Protein AF-A0A8S0FN08-F1 (afdb_monomer_lite)

Organism: Escherichia coli (NCBI:txid562)

Foldseek 3Di:
DVQCPPDDQNDGLDQPPDAADPDDDPDDDDDDFDWDWDDAQFKIWTFTQQQQRFGQFIAGNVVGDTPFFHDPDLDFALPASSGTDGATTKAKPPQGPPHNCRNGGWDWDWDADPQRKIKIKTWDQDDVQRKTKIKIWIDGRPDPDIDIDIDIDHPDPDDDRGDIDIDGGDD

Structure (mmCIF, N/CA/C/O backbone):
data_AF-A0A8S0FN08-F1
#
_entry.id   AF-A0A8S0FN08-F1
#
loop_
_atom_site.group_PDB
_atom_site.id
_atom_site.type_symbol
_atom_site.label_atom_id
_atom_site.label_alt_id
_atom_site.label_comp_id
_atom_site.label_asym_id
_atom_site.label_entity_id
_atom_site.label_seq_id
_atom_site.pdbx_PDB_ins_code
_atom_site.Cartn_x
_atom_site.Cartn_y
_atom_site.Cartn_z
_atom_site.occupancy
_atom_site.B_iso_or_equiv
_atom_site.auth_seq_id
_atom_site.auth_comp_id
_atom_site.auth_asym_id
_atom_site.auth_atom_id
_atom_site.pdbx_PDB_model_num
ATOM 1 N N . MET A 1 1 ? 26.349 -1.615 -16.241 1.00 44.72 1 MET A N 1
ATOM 2 C CA . MET A 1 1 ? 25.063 -0.871 -16.175 1.00 44.72 1 MET A CA 1
ATOM 3 C C . MET A 1 1 ? 24.688 -0.717 -14.696 1.00 44.72 1 MET A C 1
ATOM 5 O O . MET A 1 1 ? 24.932 -1.653 -13.951 1.00 44.72 1 MET A O 1
ATOM 9 N N . PHE A 1 2 ? 24.147 0.416 -14.216 1.00 49.72 2 PHE A N 1
ATOM 10 C CA . PHE A 1 2 ? 23.871 0.657 -12.770 1.00 49.72 2 PHE A CA 1
ATOM 11 C C . PHE A 1 2 ? 22.893 -0.350 -12.105 1.00 49.72 2 PHE A C 1
ATOM 13 O O . PHE A 1 2 ? 22.713 -0.327 -10.888 1.00 49.72 2 PHE A O 1
ATOM 20 N N . LEU A 1 3 ? 22.267 -1.228 -12.894 1.00 52.16 3 LEU A N 1
ATOM 21 C CA . LEU A 1 3 ? 21.258 -2.203 -12.470 1.00 52.16 3 LEU A CA 1
ATOM 22 C C . LEU A 1 3 ? 21.841 -3.574 -12.082 1.00 52.16 3 LEU A C 1
ATOM 24 O O . LEU A 1 3 ? 21.234 -4.281 -11.284 1.00 52.16 3 LEU A O 1
ATOM 28 N N . GLU A 1 4 ? 23.018 -3.951 -12.592 1.00 47.62 4 GLU A N 1
ATOM 29 C CA . GLU A 1 4 ? 23.551 -5.324 -12.460 1.00 47.62 4 GLU A CA 1
ATOM 30 C C . GLU A 1 4 ? 24.007 -5.670 -11.031 1.00 47.62 4 GLU A C 1
ATOM 32 O O . GLU A 1 4 ? 24.008 -6.837 -10.654 1.00 47.62 4 GLU A O 1
ATOM 37 N N . ASN A 1 5 ? 24.321 -4.663 -10.208 1.00 46.84 5 ASN A N 1
ATOM 38 C CA . ASN A 1 5 ? 24.853 -4.851 -8.852 1.00 46.84 5 ASN A CA 1
ATOM 39 C C . ASN A 1 5 ? 23.835 -4.572 -7.727 1.00 46.84 5 ASN A C 1
ATOM 41 O O . ASN A 1 5 ? 24.221 -4.508 -6.560 1.00 46.84 5 ASN A O 1
ATOM 45 N N . ARG A 1 6 ? 22.535 -4.417 -8.028 1.00 53.38 6 ARG A N 1
ATOM 46 C CA . ARG A 1 6 ? 21.484 -4.284 -6.998 1.00 53.38 6 ARG A CA 1
ATOM 47 C C . ARG A 1 6 ? 21.035 -5.656 -6.488 1.00 53.38 6 ARG A C 1
ATOM 49 O O . ARG A 1 6 ? 19.886 -6.039 -6.662 1.00 53.38 6 ARG A O 1
ATOM 56 N N . VAL A 1 7 ? 21.946 -6.398 -5.859 1.00 51.97 7 VAL A N 1
ATOM 57 C CA . VAL A 1 7 ? 21.608 -7.642 -5.153 1.00 51.97 7 VAL A CA 1
ATOM 58 C C . VAL A 1 7 ? 21.445 -7.315 -3.671 1.00 51.97 7 VAL A C 1
ATOM 60 O O . VAL A 1 7 ? 22.404 -7.330 -2.904 1.00 51.97 7 VAL A O 1
ATOM 63 N N . TYR A 1 8 ? 20.223 -6.980 -3.260 1.00 54.28 8 TYR A N 1
ATOM 64 C CA . TYR A 1 8 ? 19.873 -6.800 -1.848 1.00 54.28 8 TYR A CA 1
ATOM 65 C C . TYR A 1 8 ? 18.588 -7.571 -1.539 1.00 54.28 8 TYR A C 1
ATOM 67 O O . TYR A 1 8 ? 17.602 -7.454 -2.260 1.00 54.28 8 TYR A O 1
ATOM 75 N N . GLN A 1 9 ? 18.601 -8.397 -0.488 1.00 54.62 9 GLN A N 1
ATOM 76 C CA . GLN A 1 9 ? 17.440 -9.195 -0.052 1.00 54.62 9 GLN A CA 1
ATOM 77 C C . GLN A 1 9 ? 16.796 -10.068 -1.155 1.00 54.62 9 GLN A C 1
ATOM 79 O O . GLN A 1 9 ? 15.578 -10.201 -1.230 1.00 54.62 9 GLN A O 1
ATOM 84 N N . GLY A 1 10 ? 17.614 -10.690 -2.013 1.00 56.12 10 GLY A N 1
ATOM 85 C CA . GLY A 1 10 ? 17.133 -11.627 -3.038 1.00 56.12 10 GLY A CA 1
ATOM 86 C C . GLY A 1 10 ? 16.566 -10.978 -4.306 1.00 56.12 10 GLY A C 1
ATOM 87 O O . GLY A 1 10 ? 15.883 -11.659 -5.066 1.00 56.12 10 GLY A O 1
ATOM 88 N N . SER A 1 11 ? 16.845 -9.691 -4.547 1.00 63.38 11 SER A N 1
ATOM 89 C CA . SER A 1 11 ? 16.523 -9.014 -5.810 1.00 63.38 11 SER A CA 1
ATOM 90 C C . SER A 1 11 ? 17.489 -9.347 -6.947 1.00 63.38 11 SER A C 1
ATOM 92 O O . SER A 1 11 ? 18.693 -9.522 -6.756 1.00 63.38 11 SER A O 1
ATOM 94 N N . SER A 1 12 ? 16.924 -9.404 -8.150 1.00 71.44 12 SER A N 1
ATOM 95 C CA . SER A 1 12 ? 17.602 -9.376 -9.440 1.00 71.44 12 SER A CA 1
ATOM 96 C C . SER A 1 12 ? 17.448 -7.992 -10.072 1.00 71.44 12 SER A C 1
ATOM 98 O O . SER A 1 12 ? 16.382 -7.383 -9.979 1.00 71.44 12 SER A O 1
ATOM 100 N N . GLY A 1 13 ? 18.486 -7.524 -10.769 1.00 77.12 13 GLY A N 1
ATOM 101 C CA . GLY A 1 13 ? 18.435 -6.316 -11.601 1.00 77.12 13 GLY A CA 1
ATOM 102 C C . GLY A 1 13 ? 17.723 -6.507 -12.947 1.00 77.12 13 GLY A C 1
ATOM 103 O O . GLY A 1 13 ? 17.674 -5.572 -13.743 1.00 77.12 13 GLY A O 1
ATOM 104 N N . ALA A 1 14 ? 17.205 -7.706 -13.237 1.00 83.75 14 ALA A N 1
ATOM 105 C CA . ALA A 1 14 ? 16.443 -7.970 -14.452 1.00 83.75 14 ALA A CA 1
ATOM 106 C C . ALA A 1 14 ? 15.096 -7.239 -14.415 1.00 83.75 14 ALA A C 1
ATOM 108 O O . ALA A 1 14 ? 14.383 -7.308 -13.420 1.00 83.75 14 ALA A O 1
ATOM 109 N N . VAL A 1 15 ? 14.743 -6.572 -15.514 1.00 85.44 15 VAL A N 1
ATOM 110 C CA . VAL A 1 15 ? 13.530 -5.737 -15.590 1.00 85.44 15 VAL A CA 1
ATOM 111 C C . VAL A 1 15 ? 12.549 -6.171 -16.673 1.00 85.44 15 VAL A C 1
ATOM 113 O O . VAL A 1 15 ? 11.387 -5.792 -16.612 1.00 85.44 15 VAL A O 1
ATOM 116 N N . TYR A 1 16 ? 12.974 -6.992 -17.640 1.00 88.31 16 TYR A N 1
ATOM 117 C CA . TYR A 1 16 ? 12.100 -7.472 -18.713 1.00 88.31 16 TYR A CA 1
ATOM 118 C C . TYR A 1 16 ? 10.882 -8.225 -18.143 1.00 88.31 16 TYR A C 1
ATOM 120 O O . TYR A 1 16 ? 11.087 -9.103 -17.303 1.00 88.31 16 TYR A O 1
ATOM 128 N N . PRO A 1 17 ? 9.646 -7.954 -18.611 1.00 91.88 17 PRO A N 1
ATOM 129 C CA . PRO A 1 17 ? 9.289 -7.160 -19.798 1.00 91.88 17 PRO A CA 1
ATOM 130 C C . PRO A 1 17 ? 9.014 -5.669 -19.537 1.00 91.88 17 PRO A C 1
ATOM 132 O O . PRO A 1 17 ? 8.536 -4.970 -20.428 1.00 91.88 17 PRO A O 1
ATOM 135 N N . TYR A 1 18 ? 9.280 -5.170 -18.334 1.00 90.88 18 TYR A N 1
ATOM 136 C CA . TYR A 1 18 ? 8.969 -3.801 -17.946 1.00 90.88 18 TYR A CA 1
ATOM 137 C C . TYR A 1 18 ? 10.041 -2.792 -18.380 1.00 90.88 18 TYR A C 1
ATOM 139 O O . TYR A 1 18 ? 11.231 -3.099 -18.474 1.00 90.88 18 TYR A O 1
ATOM 147 N N . GLY A 1 19 ? 9.597 -1.553 -18.608 1.00 91.25 19 GLY A N 1
ATOM 148 C CA . GLY A 1 19 ? 10.477 -0.392 -18.730 1.00 91.25 19 GLY A CA 1
ATOM 149 C C . GLY A 1 19 ? 10.911 0.139 -17.362 1.00 91.25 19 GLY A C 1
ATOM 150 O O . GLY A 1 19 ? 10.252 -0.104 -16.351 1.00 91.25 19 GLY A O 1
ATOM 151 N N . VAL A 1 20 ? 12.008 0.897 -17.338 1.00 92.25 20 VAL A N 1
ATOM 152 C CA . VAL A 1 20 ? 12.538 1.539 -16.126 1.00 92.25 20 VAL A CA 1
ATOM 153 C C . VAL A 1 20 ? 12.342 3.044 -16.234 1.00 92.25 20 VAL A C 1
ATOM 155 O O . VAL A 1 20 ? 12.640 3.640 -17.265 1.00 92.25 20 VAL A O 1
ATOM 158 N N . THR A 1 21 ? 11.848 3.662 -15.167 1.00 93.38 21 THR A N 1
ATOM 159 C CA . THR A 1 21 ? 11.851 5.117 -15.000 1.00 93.38 21 THR A CA 1
ATOM 160 C C . THR A 1 21 ? 13.128 5.522 -14.268 1.00 93.38 21 THR A C 1
ATOM 162 O O . THR A 1 21 ? 13.356 5.113 -13.133 1.00 93.38 21 THR A O 1
ATOM 165 N N . ASP A 1 22 ? 13.969 6.323 -14.911 1.00 92.56 22 ASP A N 1
ATOM 166 C CA . ASP A 1 22 ? 15.268 6.767 -14.386 1.00 92.56 22 ASP A CA 1
ATOM 167 C C . ASP A 1 22 ? 15.280 8.236 -13.938 1.00 92.56 22 ASP A C 1
ATOM 169 O O . ASP A 1 22 ? 16.273 8.712 -13.393 1.00 92.56 22 ASP A O 1
ATOM 173 N N . THR A 1 23 ? 14.164 8.942 -14.127 1.00 93.88 23 THR A N 1
ATOM 174 C CA . THR A 1 23 ? 14.018 10.365 -13.824 1.00 93.88 23 THR A CA 1
ATOM 175 C C . THR A 1 23 ? 12.682 10.612 -13.130 1.00 93.88 23 THR A C 1
ATOM 177 O O . THR A 1 23 ? 11.657 10.045 -13.506 1.00 93.88 23 THR A O 1
ATOM 180 N N . LEU A 1 24 ? 12.678 11.475 -12.114 1.00 94.12 24 LEU A N 1
ATOM 181 C CA . LEU A 1 24 ? 11.471 11.921 -11.419 1.00 94.12 24 LEU A CA 1
ATOM 182 C C . LEU A 1 24 ? 11.288 13.423 -11.632 1.00 94.12 24 LEU A C 1
ATOM 184 O O . LEU A 1 24 ? 12.262 14.170 -11.643 1.00 94.12 24 LEU A O 1
ATOM 188 N N . SER A 1 25 ? 10.039 13.866 -11.773 1.00 93.38 25 SER A N 1
ATOM 189 C CA . SER A 1 25 ? 9.732 15.298 -11.802 1.00 93.38 25 SER A CA 1
ATOM 190 C C . SER A 1 25 ? 10.021 15.936 -10.442 1.00 93.38 25 SER A C 1
ATOM 192 O O . SER A 1 25 ? 9.654 15.387 -9.401 1.00 93.38 25 SER A O 1
ATOM 194 N N . GLU A 1 26 ? 10.620 17.125 -10.450 1.00 93.75 26 GLU A N 1
ATOM 195 C CA . GLU A 1 26 ? 10.805 17.947 -9.247 1.00 93.75 26 GLU A CA 1
ATOM 196 C C . GLU A 1 26 ? 9.537 18.732 -8.869 1.00 93.75 26 GLU A C 1
ATOM 198 O O . GLU A 1 26 ? 9.435 19.287 -7.773 1.00 93.75 26 GLU A O 1
ATOM 203 N N . GLN A 1 27 ? 8.542 18.776 -9.759 1.00 96.00 27 GLN A N 1
ATOM 204 C CA . GLN A 1 27 ? 7.303 19.511 -9.538 1.00 96.00 27 GLN A CA 1
ATOM 205 C C . GLN A 1 27 ? 6.276 18.654 -8.795 1.00 96.00 27 GLN A C 1
ATOM 207 O O . GLN A 1 27 ? 5.810 17.627 -9.291 1.00 96.00 27 GLN A O 1
ATOM 212 N N . LYS A 1 28 ? 5.865 19.118 -7.610 1.00 94.38 28 LYS A N 1
ATOM 213 C CA . LYS A 1 28 ? 4.729 18.553 -6.874 1.00 94.38 28 LYS A CA 1
ATOM 214 C C . LYS A 1 28 ? 3.424 18.875 -7.600 1.00 94.38 28 LYS A C 1
ATOM 216 O O . LYS A 1 28 ? 3.158 20.029 -7.923 1.00 94.38 28 LYS A O 1
ATOM 221 N N . THR A 1 29 ? 2.567 17.871 -7.739 1.00 96.00 29 THR A N 1
ATOM 222 C CA . THR A 1 29 ? 1.197 18.027 -8.235 1.00 96.00 29 THR A CA 1
ATOM 223 C C . THR A 1 29 ? 0.199 17.465 -7.230 1.00 96.00 29 THR A C 1
ATOM 225 O O . THR A 1 29 ? 0.513 16.571 -6.441 1.00 96.00 29 THR A O 1
ATOM 228 N N . LEU A 1 30 ? -1.012 18.024 -7.223 1.00 96.69 30 LEU A N 1
ATOM 229 C CA . LEU A 1 30 ? -2.131 17.410 -6.520 1.00 96.69 30 LEU A CA 1
ATOM 230 C C . LEU A 1 30 ? -2.669 16.279 -7.391 1.00 96.69 30 LEU A C 1
ATOM 232 O O . LEU A 1 30 ? -2.997 16.490 -8.557 1.00 96.69 30 LEU A O 1
ATOM 236 N N . LYS A 1 31 ? -2.750 15.084 -6.812 1.00 94.81 31 LYS A N 1
ATOM 237 C CA . LYS A 1 31 ? -3.284 13.898 -7.469 1.00 94.81 31 LYS A CA 1
ATOM 238 C C . LYS A 1 31 ? -4.242 13.188 -6.523 1.00 94.81 31 LYS A C 1
ATOM 240 O O . LYS A 1 31 ? -3.901 12.938 -5.368 1.00 94.81 31 LYS A O 1
ATOM 245 N N . SER A 1 32 ? -5.421 12.858 -7.035 1.00 96.62 32 SER A N 1
ATOM 246 C CA . SER A 1 32 ? -6.359 11.961 -6.368 1.00 96.62 32 SER A CA 1
ATOM 247 C C . SER A 1 32 ? -5.936 10.514 -6.597 1.00 96.62 32 SER A C 1
ATOM 249 O O . SER A 1 32 ? -5.524 10.161 -7.700 1.00 96.62 32 SER A O 1
ATOM 251 N N . TRP A 1 33 ? -6.050 9.697 -5.555 1.00 96.19 33 TRP A N 1
ATOM 252 C CA . TRP A 1 33 ? -5.756 8.268 -5.590 1.00 96.19 33 TRP A CA 1
ATOM 253 C C . TRP A 1 33 ? -6.972 7.498 -5.087 1.00 96.19 33 TRP A C 1
ATOM 255 O O . TRP A 1 33 ? -7.592 7.907 -4.100 1.00 96.19 33 TRP A O 1
ATOM 265 N N . GLN A 1 34 ? -7.298 6.378 -5.725 1.00 97.31 34 GLN A N 1
ATOM 266 C CA . GLN A 1 34 ? -8.300 5.460 -5.207 1.00 97.31 34 GLN A CA 1
ATOM 267 C C . GLN A 1 34 ? -7.808 4.810 -3.909 1.00 97.31 34 GLN A C 1
ATOM 269 O O . GLN A 1 34 ? -6.750 4.181 -3.867 1.00 97.31 34 GLN A O 1
ATOM 274 N N . ALA A 1 35 ? -8.610 4.946 -2.854 1.00 97.06 35 ALA A N 1
ATOM 275 C CA . ALA A 1 35 ? -8.367 4.325 -1.562 1.00 97.06 35 ALA A CA 1
ATOM 276 C C . ALA A 1 35 ? -9.501 3.364 -1.206 1.00 97.06 35 ALA A C 1
ATOM 278 O O . ALA A 1 35 ? -10.679 3.689 -1.363 1.00 97.06 35 ALA A O 1
ATOM 279 N N . VAL A 1 36 ? -9.129 2.203 -0.676 1.00 97.75 36 VAL A N 1
ATOM 280 C CA . VAL A 1 36 ? -10.048 1.222 -0.098 1.00 97.75 36 VAL A CA 1
ATOM 281 C C . VAL A 1 36 ? -9.835 1.218 1.407 1.00 97.75 36 VAL A C 1
ATOM 283 O O . VAL A 1 36 ? -8.707 1.075 1.881 1.00 97.75 36 VAL A O 1
ATOM 286 N N . TRP A 1 37 ? -10.916 1.389 2.162 1.00 96.81 37 TRP A N 1
ATOM 287 C CA . TRP A 1 37 ? -10.870 1.424 3.617 1.00 96.81 37 TRP A CA 1
ATOM 288 C C . TRP A 1 37 ? -11.454 0.148 4.213 1.00 96.81 37 TRP A C 1
ATOM 290 O O . TRP A 1 37 ? -12.595 -0.204 3.929 1.00 96.81 37 TRP A O 1
ATOM 300 N N . LEU A 1 38 ? -10.682 -0.500 5.084 1.00 94.88 38 LEU A N 1
ATOM 301 C CA . LEU A 1 38 ? -11.184 -1.489 6.035 1.00 94.88 38 LEU A CA 1
ATOM 302 C C . LEU A 1 38 ? -11.300 -0.822 7.397 1.00 94.88 38 LEU A C 1
ATOM 304 O O . LEU A 1 38 ? -10.309 -0.319 7.925 1.00 94.88 38 LEU A O 1
ATOM 308 N N . GLU A 1 39 ? -12.498 -0.803 7.965 1.00 95.88 39 GLU A N 1
ATOM 309 C CA . GLU A 1 39 ? -12.760 -0.120 9.227 1.00 95.88 39 GLU A CA 1
ATOM 310 C C . GLU A 1 39 ? -13.684 -0.946 10.124 1.00 95.88 39 GLU A C 1
ATOM 312 O O . GLU A 1 39 ? -14.669 -1.513 9.659 1.00 95.88 39 GLU A O 1
ATOM 317 N N . ASN A 1 40 ? -13.361 -0.988 11.415 1.00 94.19 40 ASN A N 1
ATOM 318 C CA . ASN A 1 40 ? -14.256 -1.420 12.486 1.00 94.19 40 ASN A CA 1
ATOM 319 C C . ASN A 1 40 ? -14.204 -0.393 13.634 1.00 94.19 40 ASN A C 1
ATOM 321 O O . ASN A 1 40 ? -13.695 0.724 13.470 1.00 94.19 40 ASN A O 1
ATOM 325 N N . ASP A 1 41 ? -14.716 -0.741 14.810 1.00 94.44 41 ASP A N 1
ATOM 326 C CA . ASP A 1 41 ? -14.739 0.171 15.960 1.00 94.44 41 ASP A CA 1
ATOM 327 C C . ASP A 1 41 ? -13.340 0.511 16.501 1.00 94.44 41 ASP A C 1
ATOM 329 O O . ASP A 1 41 ? -13.135 1.583 17.071 1.00 94.44 41 ASP A O 1
ATOM 333 N N . TYR A 1 42 ? -12.353 -0.353 16.259 1.00 93.12 42 TYR A N 1
ATOM 334 C CA . TYR A 1 42 ? -11.021 -0.276 16.857 1.00 93.12 42 TYR A CA 1
ATOM 335 C C . TYR A 1 42 ? -9.953 0.243 15.902 1.00 93.12 42 TYR A C 1
ATOM 337 O O . TYR A 1 42 ? -9.061 0.979 16.319 1.00 93.12 42 TYR A O 1
ATOM 345 N N . ILE A 1 43 ? -10.005 -0.160 14.634 1.00 94.69 43 ILE A N 1
ATOM 346 C CA . ILE A 1 43 ? -8.951 0.103 13.661 1.00 94.69 43 ILE A CA 1
ATOM 347 C C . ILE A 1 43 ? -9.514 0.524 12.311 1.00 94.69 43 ILE A C 1
ATOM 349 O O . ILE A 1 43 ? -10.600 0.117 11.899 1.00 94.69 43 ILE A O 1
ATOM 353 N N . LYS A 1 44 ? -8.734 1.349 11.614 1.00 95.62 44 LYS A N 1
ATOM 354 C CA . LYS A 1 44 ? -9.036 1.846 10.276 1.00 95.62 44 LYS A CA 1
ATOM 355 C C . LYS A 1 44 ? -7.794 1.737 9.395 1.00 95.62 44 LYS A C 1
ATOM 357 O O . LYS A 1 44 ? -6.759 2.327 9.697 1.00 95.62 44 LYS A O 1
ATOM 362 N N . VAL A 1 45 ? -7.889 0.979 8.311 1.00 96.19 45 VAL A N 1
ATOM 363 C CA . VAL A 1 45 ? -6.775 0.630 7.423 1.00 96.19 45 VAL A CA 1
ATOM 364 C C . VAL A 1 45 ? -7.052 1.160 6.021 1.00 96.19 45 VAL A C 1
ATOM 366 O O . VAL A 1 45 ? -8.094 0.862 5.444 1.00 96.19 45 VAL A O 1
ATOM 369 N N . MET A 1 46 ? -6.114 1.938 5.482 1.00 97.38 46 MET A N 1
ATOM 370 C CA . MET A 1 46 ? -6.144 2.463 4.118 1.00 97.38 46 MET A CA 1
ATOM 371 C C . MET A 1 46 ? -5.283 1.592 3.211 1.00 97.38 46 MET A C 1
ATOM 373 O O . MET A 1 46 ? -4.078 1.462 3.439 1.00 97.38 46 MET A O 1
ATOM 377 N N . ILE A 1 47 ? -5.880 1.071 2.149 1.00 97.38 47 ILE A N 1
ATOM 378 C CA . ILE A 1 47 ? -5.197 0.349 1.077 1.00 97.38 47 ILE A CA 1
ATOM 379 C C . ILE A 1 47 ? -5.252 1.208 -0.187 1.00 97.38 47 ILE A C 1
ATOM 381 O O . ILE A 1 47 ? -6.296 1.787 -0.488 1.00 97.38 47 ILE A O 1
ATOM 385 N N . LEU A 1 48 ? -4.141 1.300 -0.921 1.00 97.50 48 LEU A N 1
ATOM 386 C CA . LEU A 1 48 ? -4.044 2.059 -2.174 1.00 97.50 48 LEU A CA 1
ATOM 387 C C . LEU A 1 48 ? -3.801 1.110 -3.360 1.00 97.50 48 LEU A C 1
ATOM 389 O O . LEU A 1 48 ? -2.640 0.802 -3.654 1.00 97.50 48 LEU A O 1
ATOM 393 N N . PRO A 1 49 ? -4.860 0.642 -4.055 1.00 96.81 49 PRO A N 1
ATOM 394 C CA . PRO A 1 49 ? -4.728 -0.227 -5.226 1.00 96.81 49 PRO A CA 1
ATOM 395 C C . PRO A 1 49 ? -3.872 0.389 -6.332 1.00 96.81 49 PRO A C 1
ATOM 397 O O . PRO A 1 49 ? -3.029 -0.288 -6.904 1.00 96.81 49 PRO A O 1
ATOM 400 N N . GLU A 1 50 ? -3.984 1.697 -6.564 1.00 97.25 50 GLU A N 1
ATOM 401 C CA . GLU A 1 50 ? -3.175 2.401 -7.569 1.00 97.25 50 GLU A CA 1
ATOM 402 C C . GLU A 1 50 ? -1.666 2.456 -7.250 1.00 97.25 50 GLU A C 1
ATOM 404 O O . GLU A 1 50 ? -0.867 2.825 -8.109 1.00 97.25 50 GLU A O 1
ATOM 409 N N . LEU A 1 51 ? -1.265 2.102 -6.024 1.00 96.25 51 LEU A N 1
ATOM 410 C CA . LEU A 1 51 ? 0.120 2.125 -5.542 1.00 96.25 51 LEU A CA 1
ATOM 411 C C . LEU A 1 51 ? 0.549 0.745 -5.040 1.00 96.25 51 LEU A C 1
ATOM 413 O O . LEU A 1 51 ? 0.999 0.580 -3.899 1.00 96.25 51 LEU A O 1
ATOM 417 N N . GLY A 1 52 ? 0.368 -0.259 -5.894 1.00 93.75 52 GLY A N 1
ATOM 418 C CA . GLY A 1 52 ? 0.773 -1.634 -5.636 1.00 93.75 52 GLY A CA 1
ATOM 419 C C . GLY A 1 52 ? -0.108 -2.373 -4.627 1.00 93.75 52 GLY A C 1
ATOM 420 O O . GLY A 1 52 ? 0.274 -3.458 -4.195 1.00 93.75 52 GLY A O 1
ATOM 421 N N . GLY A 1 53 ? -1.255 -1.815 -4.223 1.00 94.50 53 GLY A N 1
ATOM 422 C CA . GLY A 1 53 ? -2.124 -2.418 -3.205 1.00 94.50 53 GLY A CA 1
ATOM 423 C C . GLY A 1 53 ? -1.552 -2.331 -1.790 1.00 94.50 53 GLY A C 1
ATOM 424 O O . GLY A 1 53 ? -1.939 -3.101 -0.913 1.00 94.50 53 GLY A O 1
ATOM 425 N N . ARG A 1 54 ? -0.608 -1.414 -1.554 1.00 94.06 54 ARG A N 1
ATOM 426 C CA . ARG A 1 54 ? 0.019 -1.233 -0.242 1.00 94.06 54 ARG A CA 1
ATOM 427 C C . ARG A 1 54 ? -0.993 -0.802 0.813 1.00 94.06 54 ARG A C 1
ATOM 429 O O . ARG A 1 54 ? -1.913 -0.032 0.526 1.00 94.06 54 ARG A O 1
ATOM 436 N N . VAL A 1 55 ? -0.743 -1.195 2.059 1.00 95.88 55 VAL A N 1
ATOM 437 C CA . VAL A 1 55 ? -1.399 -0.566 3.211 1.00 95.88 55 VAL A CA 1
ATOM 438 C C . VAL A 1 55 ? -0.686 0.754 3.453 1.00 95.88 55 VAL A C 1
ATOM 440 O O . VAL A 1 55 ? 0.440 0.760 3.939 1.00 95.88 55 VAL A O 1
ATOM 443 N N . HIS A 1 56 ? -1.303 1.871 3.082 1.00 96.38 56 HIS A N 1
ATOM 444 C CA . HIS A 1 56 ? -0.689 3.194 3.202 1.00 96.38 56 HIS A CA 1
ATOM 445 C C . HIS A 1 56 ? -0.799 3.767 4.617 1.00 96.38 56 HIS A C 1
ATOM 447 O O . HIS A 1 56 ? 0.102 4.462 5.082 1.00 96.38 56 HIS A O 1
ATOM 453 N N . ARG A 1 57 ? -1.888 3.439 5.318 1.00 95.88 57 ARG A N 1
ATOM 454 C CA . ARG A 1 57 ? -2.156 3.910 6.676 1.00 95.88 57 ARG A CA 1
ATOM 455 C C . ARG A 1 57 ? -2.850 2.830 7.489 1.00 95.88 57 ARG A C 1
ATOM 457 O O . ARG A 1 57 ? -3.731 2.146 6.974 1.00 95.88 57 ARG A O 1
ATOM 464 N N . ALA A 1 58 ? -2.496 2.715 8.763 1.00 94.81 58 ALA A N 1
ATOM 465 C CA . ALA A 1 58 ? -3.224 1.890 9.714 1.00 94.81 58 ALA A CA 1
ATOM 466 C C . ALA A 1 58 ? -3.355 2.648 11.042 1.00 94.81 58 ALA A C 1
ATOM 468 O O . ALA A 1 58 ? -2.361 2.924 11.720 1.00 94.81 58 ALA A O 1
ATOM 469 N N . TRP A 1 59 ? -4.593 3.011 11.364 1.00 95.38 59 TRP A N 1
ATOM 470 C CA . TRP A 1 59 ? -4.969 3.898 12.456 1.00 95.38 59 TRP A CA 1
ATOM 471 C C . TRP A 1 59 ? -5.649 3.120 13.578 1.00 95.38 59 TRP A C 1
ATOM 473 O O . TRP A 1 59 ? -6.608 2.385 13.339 1.00 95.38 59 TRP A O 1
ATOM 483 N N . ASP A 1 60 ? -5.162 3.304 14.799 1.00 94.44 60 ASP A N 1
ATOM 484 C CA . ASP A 1 60 ? -5.776 2.812 16.029 1.00 94.44 60 ASP A CA 1
ATOM 485 C C . ASP A 1 60 ? -6.760 3.876 16.543 1.00 94.44 60 ASP A C 1
ATOM 487 O O . ASP A 1 60 ? -6.352 4.946 17.004 1.00 94.44 60 ASP A O 1
ATOM 491 N N . LYS A 1 61 ? -8.064 3.587 16.453 1.00 95.62 61 LYS A N 1
ATOM 492 C CA . LYS A 1 61 ? -9.157 4.470 16.894 1.00 95.62 61 LYS A CA 1
ATOM 493 C C . LYS A 1 61 ? -9.261 4.543 18.417 1.00 95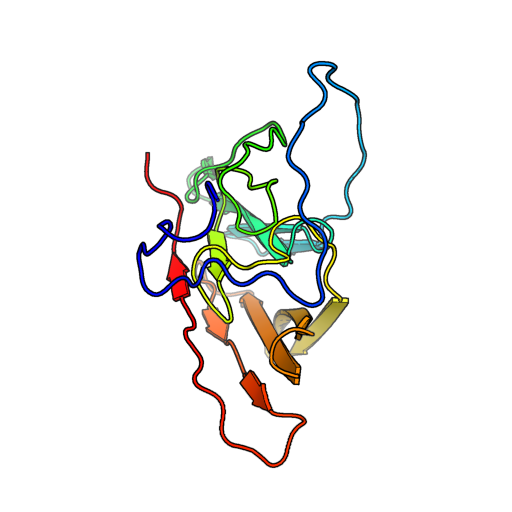.62 61 LYS A C 1
ATOM 495 O O . LYS A 1 61 ? -9.807 5.513 18.931 1.00 95.62 61 LYS A O 1
ATOM 500 N N . VAL A 1 62 ? -8.720 3.574 19.153 1.00 94.44 62 VAL A N 1
ATOM 501 C CA . VAL A 1 62 ? -8.731 3.591 20.622 1.00 94.44 62 VAL A CA 1
ATOM 502 C C . VAL A 1 62 ? -7.610 4.484 21.143 1.00 94.44 62 VAL A C 1
ATOM 504 O O . VAL A 1 62 ? -7.837 5.337 21.996 1.00 94.44 62 VAL A O 1
ATOM 507 N N . LYS A 1 63 ? -6.396 4.321 20.607 1.00 94.94 63 LYS A N 1
ATOM 508 C CA . LYS A 1 63 ? -5.208 5.085 21.025 1.00 94.94 63 LYS A CA 1
ATOM 509 C C . LYS A 1 63 ? -5.000 6.385 20.254 1.00 94.94 63 LYS A C 1
ATOM 511 O O . LYS A 1 63 ? -4.068 7.112 20.580 1.00 94.94 63 LYS A O 1
ATOM 516 N N . GLN A 1 64 ? -5.832 6.656 19.249 1.00 96.56 64 GLN A N 1
ATOM 517 C CA . GLN A 1 64 ? -5.775 7.857 18.412 1.00 96.56 64 GLN A CA 1
ATOM 518 C C . GLN A 1 64 ? -4.376 8.079 17.814 1.00 96.56 64 GLN A C 1
ATOM 520 O O . GLN A 1 64 ? -3.797 9.161 17.918 1.00 96.56 64 GLN A O 1
ATOM 525 N N . ARG A 1 65 ? -3.804 7.026 17.217 1.00 94.44 65 ARG A N 1
ATOM 526 C CA . ARG A 1 65 ? -2.478 7.089 16.589 1.00 94.44 65 ARG A CA 1
ATOM 527 C C . ARG A 1 65 ? -2.346 6.143 15.404 1.00 94.44 65 ARG A C 1
ATOM 529 O O . ARG A 1 65 ? -2.967 5.081 15.362 1.00 94.44 65 ARG A O 1
ATOM 536 N N . ASP A 1 66 ? -1.440 6.483 14.498 1.00 94.12 66 ASP A N 1
ATOM 537 C CA . ASP A 1 66 ? -0.966 5.556 13.480 1.00 94.12 66 ASP A CA 1
ATOM 538 C C . ASP A 1 66 ? -0.040 4.506 14.117 1.00 94.12 66 ASP A C 1
ATOM 540 O O . ASP A 1 66 ? 0.855 4.825 14.908 1.00 94.12 66 ASP A O 1
ATOM 544 N N . PHE A 1 67 ? -0.272 3.232 13.801 1.00 91.50 67 PHE A N 1
ATOM 545 C CA . PHE A 1 67 ? 0.601 2.124 14.218 1.00 91.50 67 PHE A CA 1
ATOM 546 C C . PHE A 1 67 ? 1.436 1.557 13.064 1.00 91.50 67 PHE A C 1
ATOM 548 O O . PHE A 1 67 ? 2.296 0.706 13.282 1.00 91.50 67 PHE A O 1
ATOM 555 N N . VAL A 1 68 ? 1.218 2.072 11.854 1.00 91.69 68 VAL A N 1
ATOM 556 C CA . VAL A 1 68 ? 2.073 1.911 10.675 1.00 91.69 68 VAL A CA 1
ATOM 557 C C . VAL A 1 68 ? 2.565 3.298 10.273 1.00 91.69 68 VAL A C 1
ATOM 559 O O . VAL A 1 68 ? 1.791 4.250 10.318 1.00 91.69 68 VAL A O 1
ATOM 562 N N . TYR A 1 69 ? 3.838 3.426 9.884 1.00 93.00 69 TYR A N 1
ATOM 563 C CA . TYR A 1 69 ? 4.399 4.711 9.460 1.00 93.00 69 TYR A CA 1
ATOM 564 C C . TYR A 1 69 ? 3.622 5.272 8.262 1.00 93.00 69 TYR A C 1
ATOM 566 O O . TYR A 1 69 ? 3.662 4.702 7.176 1.00 93.00 69 TYR A O 1
ATOM 574 N N . HIS A 1 70 ? 2.909 6.376 8.465 1.00 94.25 70 HIS A N 1
ATOM 575 C CA . HIS A 1 70 ? 2.097 7.035 7.449 1.00 94.25 70 HIS A CA 1
ATOM 576 C C . HIS A 1 70 ? 2.835 8.275 6.946 1.00 94.25 70 HIS A C 1
ATOM 578 O O . HIS A 1 70 ? 3.084 9.211 7.704 1.00 94.25 70 HIS A O 1
ATOM 584 N N . ASN A 1 71 ? 3.200 8.261 5.666 1.00 93.69 71 ASN A N 1
ATOM 585 C CA . ASN A 1 71 ? 3.747 9.427 4.989 1.00 93.69 71 ASN A CA 1
ATOM 586 C C . ASN A 1 71 ? 2.598 10.187 4.320 1.00 93.69 71 ASN A C 1
ATOM 588 O O . ASN A 1 71 ? 1.937 9.640 3.445 1.00 93.69 71 ASN A O 1
ATOM 592 N N . GLU A 1 72 ? 2.381 11.440 4.713 1.00 92.06 72 GLU A N 1
ATOM 593 C CA . GLU A 1 72 ? 1.271 12.268 4.219 1.00 92.06 72 GLU A CA 1
ATOM 594 C C . GLU A 1 72 ? 1.427 12.681 2.746 1.00 92.06 72 GLU A C 1
ATOM 596 O O . GLU A 1 72 ? 0.508 13.243 2.146 1.00 92.06 72 GLU A O 1
ATOM 601 N N . VAL A 1 73 ? 2.595 12.421 2.148 1.00 94.19 73 VAL A N 1
ATOM 602 C CA . VAL A 1 73 ? 2.873 12.700 0.741 1.00 94.19 73 VAL A CA 1
ATOM 603 C C . VAL A 1 73 ? 3.327 11.451 -0.005 1.00 94.19 73 VAL A C 1
ATOM 605 O O . VAL A 1 73 ? 4.124 10.648 0.478 1.00 94.19 73 VAL A O 1
ATOM 608 N N . ILE A 1 74 ? 2.888 11.336 -1.257 1.00 95.94 74 ILE A N 1
ATOM 609 C CA . ILE A 1 74 ? 3.404 10.344 -2.201 1.00 95.94 74 ILE A CA 1
ATOM 610 C C . ILE A 1 74 ? 4.621 10.955 -2.902 1.00 95.94 74 ILE A C 1
ATOM 612 O O . ILE A 1 74 ? 4.487 11.646 -3.912 1.00 95.94 74 ILE A O 1
ATOM 616 N N . LYS A 1 75 ? 5.814 10.738 -2.336 1.00 95.12 75 LYS A N 1
ATOM 617 C CA . LYS A 1 75 ? 7.092 11.196 -2.902 1.00 95.12 75 LYS A CA 1
ATOM 618 C C . LYS A 1 75 ? 7.947 9.990 -3.312 1.00 95.12 75 LYS A C 1
ATOM 620 O O . LYS A 1 75 ? 8.592 9.403 -2.442 1.00 95.12 75 LYS A O 1
ATOM 625 N N . PRO A 1 76 ? 7.945 9.591 -4.596 1.00 95.25 76 PRO A N 1
ATOM 626 C CA . PRO A 1 76 ? 8.781 8.490 -5.050 1.00 95.25 76 PRO A CA 1
ATOM 627 C C . PRO A 1 76 ? 10.266 8.852 -5.000 1.00 95.25 76 PRO A C 1
ATOM 629 O O . PRO A 1 76 ? 10.652 10.010 -5.147 1.00 95.25 76 PRO A O 1
ATOM 632 N N . ALA A 1 77 ? 11.091 7.832 -4.808 1.00 93.81 77 ALA A N 1
ATOM 633 C CA . ALA A 1 77 ? 12.533 7.848 -4.992 1.00 93.81 77 ALA A CA 1
ATOM 634 C C . ALA A 1 77 ? 12.924 6.721 -5.960 1.00 93.81 77 ALA A C 1
ATOM 636 O O . ALA A 1 77 ? 12.195 5.735 -6.081 1.00 93.81 77 ALA A O 1
ATOM 637 N N . LEU A 1 78 ? 14.079 6.847 -6.623 1.00 92.56 78 LEU A N 1
ATOM 638 C CA . LEU A 1 78 ? 14.617 5.862 -7.579 1.00 92.56 78 LEU A CA 1
ATOM 639 C C . LEU A 1 78 ? 15.244 4.635 -6.875 1.00 92.56 78 LEU A C 1
ATOM 641 O O . LEU A 1 78 ? 16.411 4.269 -7.072 1.00 92.56 78 LEU A O 1
ATOM 645 N N . VAL A 1 79 ? 14.460 4.030 -5.984 1.00 90.00 79 VAL A N 1
ATOM 646 C CA . VAL A 1 79 ? 14.836 2.897 -5.126 1.00 90.00 79 VAL A CA 1
ATOM 647 C C . VAL A 1 79 ? 14.242 1.586 -5.645 1.00 90.00 79 VAL A C 1
ATOM 649 O O . VAL A 1 79 ? 14.908 0.554 -5.565 1.00 90.00 79 VAL A O 1
ATOM 652 N N . GLY A 1 80 ? 13.035 1.627 -6.213 1.00 88.75 80 GLY A N 1
ATOM 653 C CA . GLY A 1 80 ? 12.357 0.458 -6.766 1.00 88.75 80 GLY A CA 1
ATOM 654 C C . GLY A 1 80 ? 13.084 -0.107 -7.983 1.00 88.75 80 GLY A C 1
ATOM 655 O O . GLY A 1 80 ? 13.876 0.582 -8.627 1.00 88.75 80 GLY A O 1
ATOM 656 N N . LEU A 1 81 ? 12.793 -1.363 -8.325 1.00 89.88 81 LEU A N 1
ATOM 657 C CA . LEU A 1 81 ? 13.418 -2.019 -9.478 1.00 89.88 81 LEU A CA 1
ATOM 658 C C . LEU A 1 81 ? 13.126 -1.278 -10.791 1.00 89.88 81 LEU A C 1
ATOM 660 O O . LEU A 1 81 ? 14.024 -1.091 -11.605 1.00 89.88 81 LEU A O 1
ATOM 664 N N . LEU A 1 82 ? 11.882 -0.822 -10.970 1.00 92.44 82 LEU A N 1
ATOM 665 C CA . LEU A 1 82 ? 11.464 -0.034 -12.134 1.00 92.44 82 LEU A CA 1
ATOM 666 C C . LEU A 1 82 ? 11.667 1.479 -11.933 1.00 92.44 82 LEU A C 1
ATOM 668 O O . LEU A 1 82 ? 11.191 2.275 -12.739 1.00 92.44 82 LEU A O 1
ATOM 672 N N . GLY A 1 83 ? 12.372 1.877 -10.868 1.00 93.25 83 GLY A N 1
ATOM 673 C CA . GLY A 1 83 ? 12.630 3.262 -10.486 1.00 93.25 83 GLY A CA 1
ATOM 674 C C . GLY A 1 83 ? 11.774 3.711 -9.297 1.00 93.25 83 GLY A C 1
ATOM 675 O O . GLY A 1 83 ? 12.255 3.632 -8.166 1.00 93.25 83 GLY A O 1
ATOM 676 N N . PRO A 1 84 ? 10.531 4.189 -9.502 1.00 95.31 84 PRO A N 1
ATOM 677 C CA . PRO A 1 84 ? 9.694 4.737 -8.444 1.00 95.31 84 PRO A CA 1
ATOM 678 C C . PRO A 1 84 ? 9.398 3.740 -7.320 1.00 95.31 84 PRO A C 1
ATOM 680 O O . PRO A 1 84 ? 8.818 2.677 -7.531 1.00 95.31 84 PRO A O 1
ATOM 683 N N . TRP A 1 85 ? 9.736 4.133 -6.098 1.00 95.06 85 TRP A N 1
ATOM 684 C CA . TRP A 1 85 ? 9.303 3.496 -4.858 1.00 95.06 85 TRP A CA 1
ATOM 685 C C . TRP A 1 85 ? 9.006 4.576 -3.820 1.00 95.06 85 TRP A C 1
ATOM 687 O O . TRP A 1 85 ? 9.689 5.599 -3.789 1.00 95.06 85 TRP A O 1
ATOM 697 N N . ILE A 1 86 ? 7.995 4.366 -2.978 1.00 95.06 86 ILE A N 1
ATOM 698 C CA . ILE A 1 86 ? 7.600 5.320 -1.931 1.00 95.06 86 ILE A CA 1
ATOM 699 C C . ILE A 1 86 ? 7.760 4.702 -0.546 1.00 95.06 86 ILE A C 1
ATOM 701 O O . ILE A 1 86 ? 7.457 3.522 -0.350 1.00 95.06 86 ILE A O 1
ATOM 705 N N . SER A 1 87 ? 8.180 5.536 0.405 1.00 93.31 87 SER A N 1
ATOM 706 C CA . SER A 1 87 ? 8.296 5.176 1.815 1.00 93.31 87 SER A CA 1
ATOM 707 C C . SER A 1 87 ? 6.945 5.164 2.527 1.00 93.31 87 SER A C 1
ATOM 709 O O . SER A 1 87 ? 5.977 5.795 2.094 1.00 93.31 87 SER A O 1
ATOM 711 N N . GLY A 1 88 ? 6.914 4.486 3.673 1.00 92.88 88 GLY A N 1
ATOM 712 C CA . GLY A 1 88 ? 5.728 4.406 4.512 1.00 92.88 88 GLY A CA 1
ATOM 713 C C . GLY A 1 88 ? 4.792 3.276 4.117 1.00 92.88 88 GLY A C 1
ATOM 714 O O . GLY A 1 88 ? 4.888 2.667 3.050 1.00 92.88 88 GLY A O 1
ATOM 715 N N . GLY A 1 89 ? 3.882 2.984 5.032 1.00 93.94 89 GLY A N 1
ATOM 716 C CA . GLY A 1 89 ? 2.962 1.879 4.910 1.00 93.94 89 GLY A CA 1
ATOM 717 C C . GLY A 1 89 ? 3.622 0.513 5.092 1.00 93.94 89 GLY A C 1
ATOM 718 O O . GLY A 1 89 ? 4.725 0.365 5.639 1.00 93.94 89 GLY A O 1
ATOM 719 N N . ILE A 1 90 ? 2.901 -0.488 4.601 1.00 93.12 90 ILE A N 1
ATOM 720 C CA . ILE A 1 90 ? 3.356 -1.863 4.425 1.00 93.12 90 ILE A CA 1
ATOM 721 C C . ILE A 1 90 ? 3.332 -2.147 2.926 1.00 93.12 90 ILE A C 1
ATOM 723 O O . ILE A 1 90 ? 2.272 -2.119 2.293 1.00 93.12 90 ILE A O 1
ATOM 727 N N . GLU A 1 91 ? 4.511 -2.406 2.373 1.00 92.00 91 GLU A N 1
ATOM 728 C CA . GLU A 1 91 ? 4.680 -2.897 1.012 1.00 92.00 91 GLU A CA 1
ATOM 729 C C . GLU A 1 91 ? 4.663 -4.424 1.014 1.00 92.00 91 GLU A C 1
ATOM 731 O O . GLU A 1 91 ? 5.257 -5.073 1.883 1.00 92.00 91 GLU A O 1
ATOM 736 N N . PHE A 1 92 ? 4.010 -4.989 0.006 1.00 86.81 92 PHE A N 1
ATOM 737 C CA . PHE A 1 92 ? 3.997 -6.422 -0.219 1.00 86.81 92 PHE A CA 1
ATOM 738 C C . PHE A 1 92 ? 4.849 -6.739 -1.437 1.00 86.81 92 PHE A C 1
ATOM 740 O O . PHE A 1 92 ? 4.613 -6.239 -2.539 1.00 86.81 92 PHE A O 1
ATOM 747 N N . ASN A 1 93 ? 5.880 -7.537 -1.199 1.00 85.56 93 ASN A N 1
ATOM 748 C CA . ASN A 1 93 ? 6.946 -7.766 -2.150 1.00 85.56 93 ASN A CA 1
ATOM 749 C C . ASN A 1 93 ? 6.833 -9.168 -2.735 1.00 85.56 93 ASN A C 1
ATOM 751 O O . ASN A 1 93 ? 6.945 -10.167 -2.023 1.00 85.56 93 ASN A O 1
ATOM 755 N N . TRP A 1 94 ? 6.619 -9.210 -4.043 1.00 79.25 94 TRP A N 1
ATOM 756 C CA . TRP A 1 94 ? 6.696 -10.379 -4.907 1.00 79.25 94 TRP A CA 1
ATOM 757 C C . TRP A 1 94 ? 7.110 -9.903 -6.309 1.00 79.25 94 TRP A C 1
ATOM 759 O O . TRP A 1 94 ? 6.862 -8.750 -6.661 1.00 79.25 94 TRP A O 1
ATOM 769 N N . PRO A 1 95 ? 7.771 -10.738 -7.122 1.00 76.06 95 PRO A N 1
ATOM 770 C CA . PRO A 1 95 ? 8.434 -11.980 -6.734 1.00 76.06 95 PRO A CA 1
ATOM 771 C C . PRO A 1 95 ? 9.765 -11.719 -6.003 1.00 76.06 95 PRO A C 1
ATOM 773 O O . PRO A 1 95 ? 10.472 -12.669 -5.684 1.00 76.06 95 PRO A O 1
ATOM 776 N N . GLN A 1 96 ? 10.124 -10.450 -5.770 1.00 79.00 96 GLN A N 1
ATOM 777 C CA . GLN A 1 96 ? 11.353 -10.022 -5.107 1.00 79.00 96 GLN A CA 1
ATOM 778 C C . GLN A 1 96 ? 11.161 -8.694 -4.361 1.00 79.00 96 GLN A C 1
ATOM 780 O O . GLN A 1 96 ? 10.147 -8.020 -4.537 1.00 79.00 96 GLN A O 1
ATOM 785 N N . HIS A 1 97 ? 12.150 -8.322 -3.546 1.00 82.06 97 HIS A N 1
ATOM 786 C CA . HIS A 1 97 ? 12.166 -7.091 -2.756 1.00 82.06 97 HIS A CA 1
ATOM 787 C C . HIS A 1 97 ? 13.112 -6.032 -3.361 1.00 82.06 97 HIS A C 1
ATOM 789 O O . HIS A 1 97 ? 14.308 -6.284 -3.469 1.00 82.06 97 HIS A O 1
ATOM 795 N N . HIS A 1 98 ? 12.683 -4.813 -3.696 1.00 85.69 98 HIS A N 1
ATOM 796 C CA . HIS A 1 98 ? 11.300 -4.324 -3.759 1.00 85.69 98 HIS A CA 1
ATOM 797 C C . HIS A 1 98 ? 10.551 -4.898 -4.973 1.00 85.69 98 HIS A C 1
ATOM 799 O O . HIS A 1 98 ? 11.175 -5.185 -6.003 1.00 85.69 98 HIS A O 1
ATOM 805 N N . ARG A 1 99 ? 9.222 -5.034 -4.877 1.00 88.12 99 ARG A N 1
ATOM 806 C CA . ARG A 1 99 ? 8.383 -5.520 -5.985 1.00 88.12 99 ARG A CA 1
ATOM 807 C C . ARG A 1 99 ? 8.568 -4.628 -7.222 1.00 88.12 99 ARG A C 1
ATOM 809 O O . ARG A 1 99 ? 8.492 -3.406 -7.084 1.00 88.12 99 ARG A O 1
ATOM 816 N N . PRO A 1 100 ? 8.742 -5.200 -8.432 1.00 89.88 100 PRO A N 1
ATOM 817 C CA . PRO A 1 100 ? 8.893 -4.419 -9.661 1.00 89.88 100 PRO A CA 1
ATOM 818 C C . PRO A 1 100 ? 7.786 -3.375 -9.849 1.00 89.88 100 PRO A C 1
ATOM 820 O O . PRO A 1 100 ? 8.052 -2.187 -10.008 1.00 89.88 100 PRO A O 1
ATOM 823 N N . THR A 1 101 ? 6.537 -3.812 -9.733 1.00 92.81 101 THR A N 1
ATOM 824 C CA . THR A 1 101 ? 5.323 -3.031 -9.986 1.00 92.81 101 THR A CA 1
ATOM 825 C C . THR A 1 101 ? 4.786 -2.325 -8.724 1.00 92.81 101 THR A C 1
ATOM 827 O O . THR A 1 101 ? 3.609 -1.994 -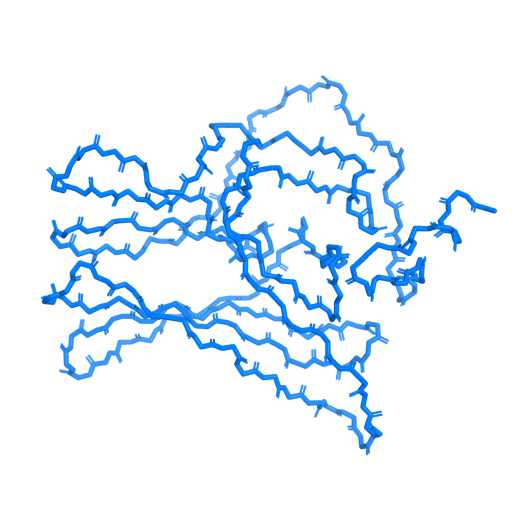8.636 1.00 92.81 101 THR A O 1
ATOM 830 N N . THR A 1 102 ? 5.645 -2.035 -7.734 1.00 93.38 102 THR A N 1
ATOM 831 C CA . THR A 1 102 ? 5.282 -1.403 -6.438 1.00 93.38 102 THR A CA 1
ATOM 832 C C . THR A 1 102 ? 4.595 -0.031 -6.551 1.00 93.38 102 THR A C 1
ATOM 834 O O . THR A 1 102 ? 3.856 0.386 -5.652 1.00 93.38 102 THR A O 1
ATOM 837 N N . PHE A 1 103 ? 4.831 0.682 -7.655 1.00 95.12 103 PHE A N 1
ATOM 838 C CA . PHE A 1 103 ? 4.239 1.989 -7.966 1.00 95.12 103 PHE A CA 1
ATOM 839 C C . PHE A 1 103 ? 3.221 1.918 -9.121 1.00 95.12 103 PHE A C 1
ATOM 841 O O . PHE A 1 103 ? 2.870 2.936 -9.711 1.00 95.12 103 PHE A O 1
ATOM 848 N N . MET A 1 104 ? 2.769 0.713 -9.473 1.00 95.00 104 MET A N 1
ATOM 849 C CA . MET A 1 104 ? 1.764 0.472 -10.508 1.00 95.00 104 MET A CA 1
ATOM 850 C C . MET A 1 104 ? 0.433 0.048 -9.874 1.00 95.00 104 MET A C 1
ATOM 852 O O . MET A 1 104 ? 0.429 -0.487 -8.758 1.00 95.00 104 MET A O 1
ATOM 856 N N . PRO A 1 105 ? -0.698 0.275 -10.562 1.00 96.00 105 PRO A N 1
ATOM 857 C CA . PRO A 1 105 ? -1.991 -0.176 -10.077 1.00 96.00 105 PRO A CA 1
ATOM 858 C C . PRO A 1 105 ? -2.074 -1.703 -10.015 1.00 96.00 105 PRO A C 1
ATOM 860 O O . PRO A 1 105 ? -1.465 -2.407 -10.820 1.00 96.00 105 PRO A O 1
ATOM 863 N N . VAL A 1 106 ? -2.861 -2.195 -9.065 1.00 94.88 106 VAL A N 1
ATOM 864 C CA . VAL A 1 106 ? -3.290 -3.594 -8.959 1.00 94.88 106 VAL A CA 1
ATOM 865 C C . VAL A 1 106 ? -4.806 -3.679 -8.960 1.00 94.88 106 VAL A C 1
ATOM 867 O O . VAL A 1 106 ? -5.488 -2.728 -8.564 1.00 94.88 106 VAL A O 1
ATOM 870 N N . ASP A 1 107 ? -5.323 -4.839 -9.349 1.00 95.62 107 ASP A N 1
ATOM 871 C CA . ASP A 1 107 ? -6.738 -5.144 -9.199 1.00 95.62 107 ASP A CA 1
ATOM 872 C C . ASP A 1 107 ? -7.073 -5.335 -7.720 1.00 95.62 107 ASP A C 1
ATOM 874 O O . ASP A 1 107 ? -6.231 -5.757 -6.917 1.00 95.62 107 ASP A O 1
ATOM 878 N N . PHE A 1 108 ? -8.321 -5.049 -7.352 1.00 95.69 108 PHE A N 1
ATOM 879 C CA . PHE A 1 108 ? -8.821 -5.344 -6.019 1.00 95.69 108 PHE A CA 1
ATOM 880 C C . PHE A 1 108 ? -10.274 -5.814 -6.038 1.00 95.69 108 PHE A C 1
ATOM 882 O O . PHE A 1 108 ? -11.054 -5.451 -6.916 1.00 95.69 108 PHE A O 1
ATOM 889 N N . THR A 1 109 ? -10.645 -6.613 -5.041 1.00 95.94 109 THR A N 1
ATOM 890 C CA . THR A 1 109 ? -12.027 -7.053 -4.811 1.00 95.94 109 THR A CA 1
ATOM 891 C C . THR A 1 109 ? -12.353 -7.040 -3.322 1.00 95.94 109 THR A C 1
ATOM 893 O O . THR A 1 109 ? -11.461 -7.091 -2.472 1.00 95.94 109 THR A O 1
ATOM 896 N N . LEU A 1 110 ? -13.643 -6.929 -3.010 1.00 94.50 110 LEU A N 1
ATOM 897 C CA . LEU A 1 110 ? -14.166 -6.943 -1.648 1.00 94.50 110 LEU A CA 1
ATOM 898 C C . LEU A 1 110 ? -14.938 -8.240 -1.427 1.00 94.50 110 LEU A C 1
ATOM 900 O O . LEU A 1 110 ? -15.742 -8.633 -2.271 1.00 94.50 110 LEU A O 1
ATOM 904 N N . GLU A 1 111 ? -14.714 -8.877 -0.287 1.00 95.44 111 GLU A N 1
ATOM 905 C CA . GLU A 1 111 ? -15.384 -10.110 0.111 1.00 95.44 111 GLU A CA 1
ATOM 906 C C . GLU A 1 111 ? -15.959 -9.944 1.520 1.00 95.44 111 GLU A C 1
ATOM 908 O O . GLU A 1 111 ? -15.219 -9.714 2.482 1.00 95.44 111 GLU A O 1
ATOM 913 N N . ALA A 1 112 ? -17.279 -10.077 1.632 1.00 94.81 112 ALA A N 1
ATOM 914 C CA . ALA A 1 112 ? -17.978 -10.133 2.908 1.00 94.81 112 ALA A CA 1
ATOM 915 C C . ALA A 1 112 ? -18.047 -11.580 3.410 1.00 94.81 112 ALA A C 1
ATOM 917 O O . ALA A 1 112 ? -18.251 -12.503 2.624 1.00 94.81 112 ALA A O 1
ATOM 918 N N . HIS A 1 113 ? -17.898 -11.759 4.720 1.00 93.25 113 HIS A N 1
ATOM 919 C CA . HIS A 1 113 ? -17.947 -13.056 5.395 1.00 93.25 113 HIS A CA 1
ATOM 920 C C . HIS A 1 113 ? -19.193 -13.139 6.284 1.00 93.25 113 HIS A C 1
ATOM 922 O O . HIS A 1 113 ? -19.648 -12.124 6.814 1.00 93.25 113 HIS A O 1
ATOM 928 N N . ASP A 1 114 ? -19.718 -14.350 6.490 1.00 95.44 114 ASP A N 1
ATOM 929 C CA . ASP A 1 114 ? -20.929 -14.588 7.297 1.00 95.44 114 ASP A CA 1
ATOM 930 C C . ASP A 1 114 ? -20.763 -14.180 8.774 1.00 95.44 114 ASP A C 1
ATOM 932 O O . ASP A 1 114 ? -21.736 -13.838 9.443 1.00 95.44 114 ASP A O 1
ATOM 936 N N . ASP A 1 115 ? -19.525 -14.172 9.286 1.00 91.50 115 ASP A N 1
ATOM 937 C CA . ASP A 1 115 ? -19.176 -13.703 10.637 1.00 91.50 115 ASP A CA 1
ATOM 938 C C . ASP A 1 115 ? -19.080 -12.166 10.742 1.00 91.50 115 ASP A C 1
ATOM 940 O O . ASP A 1 115 ? -18.679 -11.626 11.776 1.00 91.50 115 ASP A O 1
ATOM 944 N N . GLY A 1 116 ? -19.430 -11.448 9.671 1.00 92.19 116 GLY A N 1
ATOM 945 C CA . GLY A 1 116 ? -19.334 -9.995 9.567 1.00 92.19 116 GLY A CA 1
ATOM 946 C C . GLY A 1 116 ? -17.930 -9.486 9.240 1.00 92.19 116 GLY A C 1
ATOM 947 O O . GLY A 1 116 ? -17.748 -8.272 9.111 1.00 92.19 116 GLY A O 1
ATOM 948 N N . ALA A 1 117 ? -16.930 -10.361 9.087 1.00 92.31 117 ALA A N 1
ATOM 949 C CA . ALA A 1 117 ? -15.611 -9.944 8.634 1.00 92.31 117 ALA A CA 1
ATOM 950 C C . ALA A 1 117 ? -15.657 -9.418 7.193 1.00 92.31 117 ALA A C 1
ATOM 952 O O . ALA A 1 117 ? -16.482 -9.820 6.373 1.00 92.31 117 ALA A O 1
ATOM 953 N N . GLN A 1 118 ? -14.732 -8.519 6.874 1.00 93.88 118 GLN A N 1
ATOM 954 C CA . GLN A 1 118 ? -14.547 -7.985 5.528 1.00 93.88 118 GLN A CA 1
ATOM 955 C C . GLN A 1 118 ? -13.121 -8.264 5.080 1.00 93.88 118 GLN A C 1
ATOM 957 O O . GLN A 1 118 ? -12.178 -8.041 5.845 1.00 93.88 118 GLN A O 1
ATOM 962 N N . THR A 1 119 ? -12.961 -8.740 3.848 1.00 94.69 119 THR A N 1
ATOM 963 C CA . THR A 1 119 ? -11.654 -8.940 3.225 1.00 94.69 119 THR A CA 1
ATOM 964 C C . THR A 1 119 ? -11.497 -8.053 1.998 1.00 94.69 119 THR A C 1
ATOM 966 O O . THR A 1 119 ? -12.347 -8.055 1.114 1.00 94.69 119 THR A O 1
ATOM 969 N N . VAL A 1 120 ? -10.390 -7.310 1.932 1.00 95.31 120 VAL A N 1
ATOM 970 C CA . VAL A 1 120 ? -9.938 -6.645 0.701 1.00 95.31 120 VAL A CA 1
ATOM 971 C C . VAL A 1 120 ? -8.851 -7.499 0.084 1.00 95.31 120 VAL A C 1
ATOM 973 O O . VAL A 1 120 ? -7.786 -7.662 0.677 1.00 95.31 120 VAL A O 1
ATOM 976 N N . TRP A 1 121 ? -9.102 -8.012 -1.110 1.00 95.38 121 TRP A N 1
ATOM 977 C CA . TRP A 1 121 ? -8.091 -8.662 -1.927 1.00 95.38 121 TRP A CA 1
ATOM 978 C C . TRP A 1 121 ? -7.457 -7.640 -2.852 1.00 95.38 121 TRP A C 1
ATOM 980 O O . TRP A 1 121 ? -8.177 -6.903 -3.512 1.00 95.38 121 TRP A O 1
ATOM 990 N N . VAL A 1 122 ? -6.131 -7.623 -2.931 1.00 93.94 122 VAL A N 1
ATOM 991 C CA . VAL A 1 122 ? -5.365 -6.904 -3.955 1.00 93.94 122 VAL A CA 1
ATOM 992 C C . VAL A 1 122 ? -4.487 -7.891 -4.706 1.00 93.94 122 VAL A C 1
ATOM 994 O O . VAL A 1 122 ? -3.965 -8.823 -4.093 1.00 93.94 122 VAL A O 1
ATOM 997 N N . GLY A 1 123 ? -4.295 -7.723 -6.008 1.00 91.69 123 GLY A N 1
ATOM 998 C CA . GLY A 1 123 ? -3.468 -8.657 -6.765 1.00 91.69 123 GLY A CA 1
ATOM 999 C C . GLY A 1 123 ? -3.228 -8.276 -8.214 1.00 91.69 123 GLY A C 1
ATOM 1000 O O . GLY A 1 123 ? -3.827 -7.350 -8.750 1.00 91.69 123 GLY A O 1
ATOM 1001 N N . GLU A 1 124 ? -2.321 -9.009 -8.844 1.00 91.25 124 GLU A N 1
ATOM 1002 C CA . GLU A 1 124 ? -1.981 -8.842 -10.254 1.00 91.25 124 GLU A CA 1
ATOM 1003 C C . GLU A 1 124 ? -1.574 -10.181 -10.881 1.00 91.25 124 GLU A C 1
ATOM 1005 O O . GLU A 1 124 ? -1.253 -11.152 -10.185 1.00 91.25 124 GLU A O 1
ATOM 1010 N N . THR A 1 125 ? -1.518 -10.196 -12.212 1.00 89.94 125 THR A N 1
ATOM 1011 C CA . THR A 1 125 ? -0.720 -11.177 -12.953 1.00 89.94 125 THR A CA 1
ATOM 1012 C C . THR A 1 125 ? 0.624 -10.548 -13.305 1.00 89.94 125 THR A C 1
ATOM 1014 O O . THR A 1 125 ? 0.722 -9.674 -14.165 1.00 89.94 125 THR A O 1
ATOM 1017 N N . GLU A 1 126 ? 1.667 -10.987 -12.616 1.00 86.81 126 GLU A N 1
ATOM 1018 C CA . GLU A 1 126 ? 3.033 -10.503 -12.750 1.00 86.81 126 GLU A CA 1
ATOM 1019 C C . GLU A 1 126 ? 3.660 -11.034 -14.051 1.00 86.81 126 GLU A C 1
ATOM 1021 O O . GLU A 1 126 ? 3.608 -12.233 -14.345 1.00 86.81 126 GLU A O 1
ATOM 1026 N N . SER A 1 127 ? 4.234 -10.135 -14.856 1.00 87.62 127 SER A N 1
ATOM 1027 C CA . SER A 1 127 ? 4.631 -10.436 -16.236 1.00 87.62 127 SER A CA 1
ATOM 1028 C C . SER A 1 127 ? 6.047 -11.001 -16.393 1.00 87.62 127 SER A C 1
ATOM 1030 O O . SER A 1 127 ? 6.310 -11.655 -17.399 1.00 87.62 127 SER A O 1
ATOM 1032 N N . MET A 1 128 ? 6.969 -10.786 -15.449 1.00 86.44 128 MET A N 1
ATOM 1033 C CA . MET A 1 128 ? 8.338 -11.321 -15.535 1.00 86.44 128 MET A CA 1
ATOM 1034 C C . MET A 1 128 ? 8.364 -12.848 -15.398 1.00 86.44 128 MET A C 1
ATOM 1036 O O . MET A 1 128 ? 9.187 -13.515 -16.026 1.00 86.44 128 MET A O 1
ATOM 1040 N N . HIS A 1 129 ? 7.470 -13.420 -14.592 1.00 83.56 129 HIS A N 1
ATOM 1041 C CA . HIS A 1 129 ? 7.440 -14.846 -14.268 1.00 83.56 129 HIS A CA 1
ATOM 1042 C C . HIS A 1 129 ? 6.122 -15.529 -14.635 1.00 83.56 129 HIS A C 1
ATOM 1044 O O . HIS A 1 129 ? 6.087 -16.764 -14.635 1.00 83.56 129 HIS A O 1
ATOM 1050 N N . GLY A 1 130 ? 5.072 -14.770 -14.970 1.00 84.88 130 GLY A N 1
ATOM 1051 C CA . GLY A 1 130 ? 3.741 -15.319 -15.223 1.00 84.88 130 GLY A CA 1
ATOM 1052 C C . GLY A 1 130 ? 3.146 -15.897 -13.942 1.00 84.88 130 GLY A C 1
ATOM 1053 O O . GLY A 1 130 ? 2.749 -17.063 -13.905 1.00 84.88 130 GLY A O 1
ATOM 1054 N N . LEU A 1 131 ? 3.166 -15.114 -12.863 1.00 84.38 131 LEU A N 1
ATOM 1055 C CA . LEU A 1 131 ? 2.612 -15.501 -11.565 1.00 84.38 131 LEU A CA 1
ATOM 1056 C C . LEU A 1 131 ? 1.358 -14.684 -11.284 1.00 84.38 131 LEU A C 1
ATOM 1058 O O . LEU A 1 131 ? 1.385 -13.461 -11.380 1.00 84.38 131 LEU A O 1
ATOM 1062 N N . GLN A 1 132 ? 0.281 -15.348 -10.882 1.00 86.25 132 GLN A N 1
ATOM 1063 C CA . GLN A 1 132 ? -0.861 -14.669 -10.293 1.00 86.25 132 GLN A CA 1
ATOM 1064 C C . GLN A 1 132 ? -0.635 -14.582 -8.786 1.00 86.25 132 GLN A C 1
ATOM 1066 O O . GLN A 1 132 ? -0.476 -15.600 -8.104 1.00 86.25 132 GLN A O 1
ATOM 1071 N N . VAL A 1 133 ? -0.593 -13.360 -8.266 1.00 86.25 133 VAL A N 1
ATOM 1072 C CA . VAL A 1 133 ? -0.354 -13.107 -6.844 1.00 86.25 133 VAL A CA 1
ATOM 1073 C C . VAL A 1 133 ? -1.483 -12.261 -6.301 1.00 86.25 133 VAL A C 1
ATOM 1075 O O . VAL A 1 133 ? -1.837 -11.237 -6.882 1.00 86.25 133 VAL A O 1
ATOM 1078 N N . MET A 1 134 ? -2.031 -12.682 -5.165 1.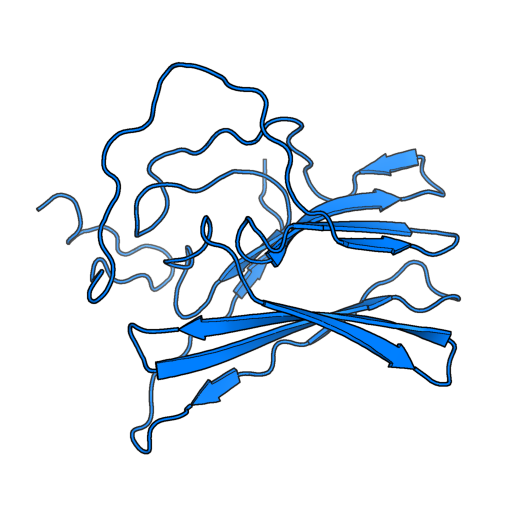00 90.38 134 MET A N 1
ATOM 1079 C CA . MET A 1 134 ? -3.023 -11.909 -4.434 1.00 90.38 134 MET A CA 1
ATOM 1080 C C . MET A 1 134 ? -2.624 -11.803 -2.967 1.00 90.38 134 MET A C 1
ATOM 1082 O O . MET A 1 134 ? -1.970 -12.683 -2.416 1.00 90.38 134 MET A O 1
ATOM 1086 N N . THR A 1 135 ? -3.031 -10.720 -2.317 1.00 90.44 135 THR A N 1
ATOM 1087 C CA . THR A 1 135 ? -2.959 -10.534 -0.870 1.00 90.44 135 THR A CA 1
ATOM 1088 C C . THR A 1 135 ? -4.317 -10.065 -0.366 1.00 90.44 135 THR A C 1
ATOM 1090 O O . THR A 1 135 ? -4.842 -9.058 -0.827 1.00 90.44 135 THR A O 1
ATOM 1093 N N . GLY A 1 136 ? -4.897 -10.821 0.558 1.00 92.94 136 GLY A N 1
ATOM 1094 C CA . GLY A 1 136 ? -6.154 -10.520 1.229 1.00 92.94 136 GLY A CA 1
ATOM 1095 C C . GLY A 1 136 ? -5.902 -9.942 2.614 1.00 92.94 136 GLY A C 1
ATOM 1096 O O . GLY A 1 136 ? -5.161 -10.538 3.398 1.00 92.94 136 GLY A O 1
ATOM 1097 N N . PHE A 1 137 ? -6.537 -8.815 2.924 1.00 92.25 137 PHE A N 1
ATOM 1098 C CA . PHE A 1 137 ? -6.562 -8.189 4.246 1.00 92.25 137 PHE A CA 1
ATOM 1099 C C . PHE A 1 137 ? -7.927 -8.391 4.866 1.00 92.25 137 PHE A C 1
ATOM 1101 O O . PHE A 1 137 ? -8.894 -7.812 4.385 1.00 92.25 137 PHE A O 1
ATOM 1108 N N . THR A 1 138 ? -8.005 -9.176 5.933 1.00 93.38 138 THR A N 1
ATOM 1109 C CA . THR A 1 138 ? -9.262 -9.438 6.633 1.00 93.38 138 THR A CA 1
ATOM 1110 C C . THR A 1 138 ? -9.321 -8.641 7.926 1.00 93.38 138 THR A C 1
ATOM 1112 O O . THR A 1 138 ? -8.421 -8.745 8.770 1.00 93.38 138 THR A O 1
ATOM 1115 N N . LEU A 1 139 ? -10.415 -7.905 8.110 1.00 92.75 139 LEU A N 1
ATOM 1116 C CA . LEU A 1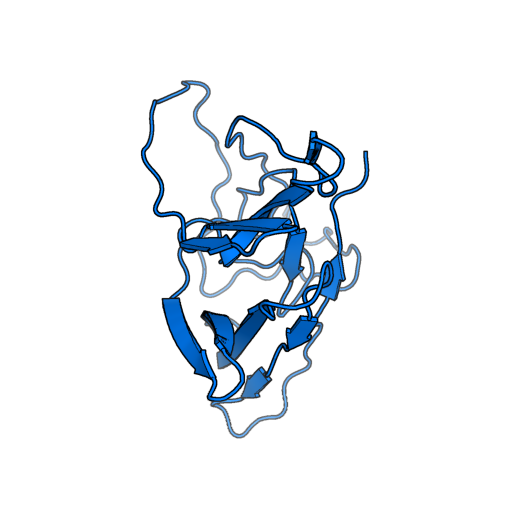 139 ? -10.768 -7.244 9.358 1.00 92.75 139 LEU A CA 1
ATOM 1117 C C . LEU A 1 139 ? -12.055 -7.848 9.924 1.00 92.75 139 LEU A C 1
ATOM 1119 O O . LEU A 1 139 ? -13.065 -7.920 9.230 1.00 92.75 139 LEU A O 1
ATOM 1123 N N . ARG A 1 140 ? -12.008 -8.277 11.188 1.00 91.12 140 ARG A N 1
ATOM 1124 C CA . ARG A 1 140 ? -13.178 -8.780 11.923 1.00 91.12 140 ARG A CA 1
ATOM 1125 C C . ARG A 1 140 ? -13.837 -7.666 12.733 1.00 91.12 140 ARG A C 1
ATOM 1127 O O . ARG A 1 140 ? -13.110 -6.809 13.235 1.00 91.12 140 ARG A O 1
ATOM 1134 N N . PRO A 1 141 ? -15.166 -7.675 12.912 1.00 91.00 141 PRO A N 1
ATOM 1135 C CA . PRO A 1 141 ? -15.865 -6.624 13.652 1.00 91.00 141 PRO A CA 1
ATOM 1136 C C . PRO A 1 141 ? -15.465 -6.571 15.136 1.00 91.00 141 PRO A C 1
ATOM 1138 O O . PRO A 1 141 ? -15.308 -5.490 15.691 1.00 91.00 141 PRO A O 1
ATOM 1141 N N . ASP A 1 142 ? -15.215 -7.723 15.759 1.00 89.81 142 ASP A N 1
ATOM 1142 C CA . ASP A 1 142 ? -15.009 -7.899 17.204 1.00 89.81 142 ASP A CA 1
ATOM 1143 C C . ASP A 1 142 ? -13.537 -7.830 17.655 1.00 89.81 142 ASP A C 1
ATOM 1145 O O . ASP A 1 142 ? -13.228 -8.092 18.819 1.00 89.81 142 ASP A O 1
ATOM 1149 N N . ARG A 1 143 ? -12.595 -7.520 16.750 1.00 84.25 143 ARG A N 1
ATOM 1150 C CA . ARG A 1 143 ? -11.152 -7.600 17.042 1.00 84.25 143 ARG A CA 1
ATOM 1151 C C . ARG A 1 143 ? -10.388 -6.348 16.643 1.00 84.25 143 ARG A C 1
ATOM 1153 O O . ARG A 1 143 ? -10.475 -5.866 15.518 1.00 84.25 143 ARG A O 1
ATOM 1160 N N . ALA A 1 144 ? -9.486 -5.928 17.525 1.00 74.50 144 ALA A N 1
ATOM 1161 C CA . ALA A 1 144 ? -8.444 -4.941 17.238 1.00 74.50 144 ALA A CA 1
ATOM 1162 C C . ALA A 1 144 ? -7.207 -5.574 16.557 1.00 74.50 144 ALA A C 1
ATOM 1164 O O . ALA A 1 144 ? -6.069 -5.194 16.829 1.00 74.50 144 ALA A O 1
ATOM 1165 N N . ALA A 1 145 ? -7.416 -6.586 15.712 1.00 70.62 145 ALA A N 1
ATOM 1166 C CA . ALA A 1 145 ? -6.358 -7.287 14.996 1.00 70.62 145 ALA A CA 1
ATOM 1167 C C . ALA A 1 145 ? -6.837 -7.663 13.590 1.00 70.62 145 ALA A C 1
ATOM 1169 O O . ALA A 1 145 ? -7.880 -8.300 13.431 1.00 70.62 145 ALA A O 1
ATOM 1170 N N . GLY A 1 146 ? -6.055 -7.282 12.579 1.00 62.38 146 GLY A N 1
ATOM 1171 C CA . GLY A 1 146 ? -6.223 -7.752 11.206 1.00 62.38 146 GLY A CA 1
ATOM 1172 C C . GLY A 1 146 ? -5.388 -9.006 10.947 1.00 62.38 146 GLY A C 1
ATOM 1173 O O . GLY A 1 146 ? -4.369 -9.231 11.599 1.00 62.38 146 GLY A O 1
ATOM 1174 N N . SER A 1 147 ? -5.802 -9.813 9.976 1.00 70.12 147 SER A N 1
ATOM 1175 C CA . SER A 1 147 ? -4.997 -10.920 9.444 1.00 70.12 147 SER A CA 1
ATOM 1176 C C . SER A 1 147 ? -4.795 -10.738 7.947 1.00 70.12 147 SER A C 1
ATOM 1178 O O . SER A 1 147 ? -5.715 -10.277 7.273 1.00 70.12 147 SER A O 1
ATOM 1180 N N . TRP A 1 148 ? -3.641 -11.141 7.417 1.00 66.31 148 TRP A N 1
ATOM 1181 C CA . TRP A 1 148 ? -3.402 -11.172 5.974 1.00 66.31 148 TRP A CA 1
ATOM 1182 C C . TRP A 1 148 ? -3.131 -12.592 5.473 1.00 66.31 148 TRP A C 1
ATOM 1184 O O . TRP A 1 148 ? -2.571 -13.425 6.189 1.00 66.31 148 TRP A O 1
ATOM 1194 N N . LYS A 1 149 ? -3.532 -12.865 4.231 1.00 68.25 149 LYS A N 1
ATOM 1195 C CA . LYS A 1 149 ? -3.236 -14.103 3.496 1.00 68.25 149 LYS A CA 1
ATOM 1196 C C . LYS A 1 149 ? -2.716 -13.739 2.111 1.00 68.25 149 LYS A C 1
ATOM 1198 O O . LYS A 1 149 ? -3.333 -12.915 1.452 1.00 68.25 149 LYS A O 1
ATOM 1203 N N . SER A 1 150 ? -1.646 -14.377 1.645 1.00 61.22 150 SER A N 1
ATOM 1204 C CA . SER A 1 150 ? -1.073 -14.104 0.319 1.00 61.22 150 SER A CA 1
ATOM 1205 C C . SER A 1 150 ? -0.995 -15.379 -0.527 1.00 61.22 150 SER A C 1
ATOM 1207 O O . SER A 1 150 ? 0.054 -16.024 -0.550 1.00 61.22 150 SER A O 1
ATOM 1209 N N . PRO A 1 151 ? -2.098 -15.816 -1.165 1.00 63.94 151 PRO A N 1
ATOM 1210 C CA . PRO A 1 151 ? -2.049 -16.926 -2.105 1.00 63.94 151 PRO A CA 1
ATOM 1211 C C . PRO A 1 151 ? -1.236 -16.547 -3.352 1.00 63.94 151 PRO A C 1
ATOM 1213 O O . PRO A 1 151 ? -1.358 -15.450 -3.900 1.00 63.94 151 PRO A O 1
ATOM 1216 N N . VAL A 1 152 ? -0.410 -17.487 -3.807 1.00 60.66 152 VAL A N 1
ATOM 1217 C CA . VAL A 1 152 ? 0.403 -17.374 -5.023 1.00 60.66 152 VAL A CA 1
ATOM 1218 C C . VAL A 1 152 ? 0.111 -18.583 -5.901 1.00 60.66 152 VAL A C 1
ATOM 1220 O O . VAL A 1 152 ? 0.183 -19.717 -5.426 1.00 60.66 152 VAL A O 1
ATOM 1223 N N . ALA A 1 153 ? -0.181 -18.349 -7.178 1.00 61.81 153 ALA A N 1
ATOM 1224 C CA . ALA A 1 153 ? -0.373 -19.391 -8.178 1.00 61.81 153 ALA A CA 1
ATOM 1225 C C . ALA A 1 153 ? 0.502 -19.125 -9.413 1.00 61.81 153 ALA A C 1
ATOM 1227 O O . ALA A 1 153 ? 0.654 -17.988 -9.856 1.00 61.81 153 ALA A O 1
ATOM 1228 N N . SER A 1 154 ? 1.084 -20.183 -9.986 1.00 45.09 154 SER A N 1
ATOM 1229 C CA . SER A 1 154 ? 1.734 -20.107 -11.300 1.00 45.09 154 SER A CA 1
ATOM 1230 C C . SER A 1 154 ? 0.700 -20.366 -12.385 1.00 45.09 154 SER A C 1
ATOM 1232 O O . SER A 1 154 ? -0.011 -21.366 -12.316 1.00 45.09 154 SER A O 1
ATOM 1234 N N . ILE A 1 155 ? 0.659 -19.513 -13.411 1.00 55.56 155 ILE A N 1
ATOM 1235 C CA . ILE A 1 155 ? -0.141 -19.769 -14.621 1.00 55.56 155 ILE A CA 1
ATOM 1236 C C . ILE A 1 155 ? 0.663 -20.516 -15.699 1.00 55.56 155 ILE A C 1
ATOM 1238 O O . ILE A 1 155 ? 0.160 -20.778 -16.787 1.00 55.56 155 ILE A O 1
ATOM 1242 N N . THR A 1 156 ? 1.918 -20.875 -15.405 1.00 46.12 156 THR A N 1
ATOM 1243 C CA . THR A 1 156 ? 2.799 -21.630 -16.307 1.00 46.12 156 THR A CA 1
ATOM 1244 C C . THR A 1 156 ? 3.126 -23.012 -15.738 1.00 46.12 156 THR A C 1
ATOM 1246 O O . THR A 1 156 ? 3.249 -23.178 -14.523 1.00 46.12 156 THR A O 1
ATOM 1249 N N . ALA A 1 157 ? 3.300 -24.004 -16.619 1.00 44.88 157 ALA A N 1
ATOM 1250 C CA . ALA A 1 157 ? 3.624 -25.386 -16.243 1.00 44.88 157 ALA A CA 1
ATOM 1251 C C . ALA A 1 157 ? 5.047 -25.558 -15.667 1.00 44.88 157 ALA A C 1
ATOM 1253 O O . ALA A 1 157 ? 5.370 -26.605 -15.109 1.00 44.88 157 ALA A O 1
ATOM 1254 N N . THR A 1 158 ? 5.903 -24.542 -15.800 1.00 46.75 158 THR A N 1
ATOM 1255 C CA . THR A 1 158 ? 7.296 -24.582 -15.348 1.00 46.75 158 THR A CA 1
ATOM 1256 C C . THR A 1 158 ? 7.408 -24.057 -13.912 1.00 46.75 158 THR A C 1
ATOM 1258 O O . THR A 1 158 ? 6.990 -22.927 -13.655 1.00 46.75 158 THR A O 1
ATOM 1261 N N . PRO A 1 159 ? 8.021 -24.802 -12.973 1.00 52.94 159 PRO A N 1
ATOM 1262 C CA . PRO A 1 159 ? 8.259 -24.316 -11.616 1.00 52.94 159 PRO A CA 1
ATOM 1263 C C . PRO A 1 159 ? 9.075 -23.011 -11.600 1.00 52.94 159 PRO A C 1
ATOM 1265 O O . PRO A 1 159 ? 10.127 -22.915 -12.236 1.00 52.94 159 PRO A O 1
ATOM 1268 N N . ARG A 1 160 ? 8.613 -22.007 -10.846 1.00 57.53 160 ARG A N 1
ATOM 1269 C CA . ARG A 1 160 ? 9.291 -20.712 -10.647 1.00 57.53 160 ARG A CA 1
ATOM 1270 C C . ARG A 1 160 ? 9.672 -20.538 -9.175 1.00 57.53 160 ARG A C 1
ATOM 1272 O O . ARG A 1 160 ? 8.931 -20.962 -8.292 1.00 57.53 160 ARG A O 1
ATOM 1279 N N . ARG A 1 161 ? 10.815 -19.898 -8.899 1.00 50.69 161 ARG A N 1
ATOM 1280 C CA . ARG A 1 161 ? 11.149 -19.462 -7.531 1.00 50.69 161 ARG A CA 1
ATOM 1281 C C . ARG A 1 161 ? 10.277 -18.263 -7.169 1.00 50.69 161 ARG A C 1
ATOM 1283 O O . ARG A 1 161 ? 10.138 -17.351 -7.976 1.00 50.69 161 ARG A O 1
ATOM 1290 N N . VAL A 1 162 ? 9.736 -18.269 -5.956 1.00 52.03 162 VAL A N 1
ATOM 1291 C CA . VAL A 1 162 ? 8.910 -17.185 -5.415 1.00 52.03 162 VAL A CA 1
ATOM 1292 C C . VAL A 1 162 ? 9.540 -16.713 -4.112 1.00 52.03 162 VAL A C 1
ATOM 1294 O O . VAL A 1 162 ? 9.795 -17.527 -3.225 1.00 52.03 162 VAL A O 1
ATOM 1297 N N . ILE A 1 163 ? 9.774 -15.407 -3.989 1.00 52.34 163 ILE A N 1
ATOM 1298 C CA . ILE A 1 163 ? 10.041 -14.750 -2.708 1.00 52.34 163 ILE A CA 1
ATOM 1299 C C . ILE A 1 163 ? 8.815 -13.894 -2.400 1.00 52.34 163 ILE A C 1
ATOM 1301 O O . ILE A 1 163 ? 8.385 -13.092 -3.228 1.00 52.34 163 ILE A O 1
ATOM 1305 N N . SER A 1 164 ? 8.239 -14.096 -1.218 1.00 46.44 164 SER A N 1
ATOM 1306 C CA . SER A 1 164 ? 7.152 -13.275 -0.694 1.00 46.44 164 SER A CA 1
ATOM 1307 C C . SER A 1 164 ? 7.583 -12.717 0.654 1.00 46.44 164 SER A C 1
ATOM 1309 O O . SER A 1 164 ? 7.951 -13.478 1.552 1.00 46.44 164 SER A O 1
ATOM 1311 N N . CYS A 1 165 ? 7.571 -11.395 0.799 1.00 51.62 165 CYS A N 1
ATOM 1312 C CA . CYS A 1 165 ? 7.747 -10.749 2.093 1.00 51.62 165 CYS A CA 1
ATOM 1313 C C . CYS A 1 165 ? 6.793 -9.560 2.250 1.00 51.62 165 CYS A C 1
ATOM 1315 O O . CYS A 1 165 ? 6.507 -8.825 1.305 1.00 51.62 165 CYS A O 1
ATOM 1317 N N . GLY A 1 166 ? 6.292 -9.382 3.470 1.00 53.53 166 GLY A N 1
ATOM 1318 C CA . GLY A 1 166 ? 5.528 -8.213 3.889 1.00 53.53 166 GLY A CA 1
ATOM 1319 C C . GLY A 1 166 ? 6.100 -7.721 5.209 1.00 53.53 166 GLY A C 1
ATOM 1320 O O . GLY A 1 166 ? 6.340 -8.519 6.116 1.00 53.53 166 GLY A O 1
ATOM 1321 N N . GLY A 1 167 ? 6.366 -6.423 5.311 1.00 47.59 167 GLY A N 1
ATOM 1322 C CA . GLY A 1 167 ? 6.934 -5.833 6.516 1.00 47.59 167 GLY A CA 1
ATOM 1323 C C .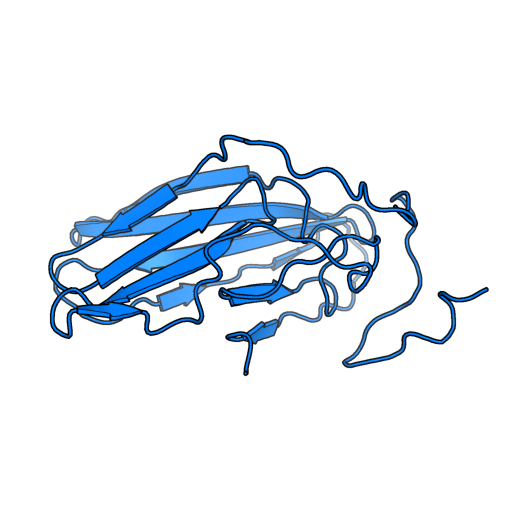 GLY A 1 167 ? 6.660 -4.333 6.594 1.00 47.59 167 GLY A C 1
ATOM 1324 O O . GLY A 1 167 ? 6.594 -3.673 5.557 1.00 47.59 167 GLY A O 1
ATOM 1325 N N . PRO A 1 168 ? 6.471 -3.777 7.802 1.00 44.91 168 PRO A N 1
ATOM 1326 C CA . PRO A 1 168 ? 6.347 -2.337 7.972 1.00 44.91 168 PRO A CA 1
ATOM 1327 C C . PRO A 1 168 ? 7.681 -1.655 7.651 1.00 44.91 168 PRO A C 1
ATOM 1329 O O . PRO A 1 168 ? 8.746 -2.139 8.045 1.00 44.91 168 PRO A O 1
ATOM 1332 N N . THR A 1 169 ? 7.622 -0.510 6.972 1.00 46.66 169 THR A N 1
ATOM 1333 C CA . THR A 1 169 ? 8.816 0.318 6.739 1.00 46.66 169 THR A CA 1
ATOM 1334 C C . THR A 1 169 ? 9.329 0.838 8.089 1.00 46.66 169 THR A C 1
ATOM 1336 O O . THR A 1 169 ? 8.560 1.435 8.845 1.00 46.66 169 THR A O 1
ATOM 1339 N N . ARG A 1 170 ? 10.602 0.579 8.423 1.00 35.69 170 ARG A N 1
ATOM 1340 C CA . ARG A 1 170 ? 11.239 1.101 9.648 1.00 35.69 170 ARG A CA 1
ATOM 1341 C C . ARG A 1 170 ? 11.721 2.542 9.437 1.00 35.69 170 ARG A C 1
ATOM 1343 O O . ARG A 1 170 ? 11.979 2.930 8.301 1.00 35.69 170 ARG A O 1
ATOM 1350 N N . GLN A 1 171 ? 11.787 3.295 10.539 1.00 36.69 171 GLN A N 1
ATOM 1351 C CA . GLN A 1 171 ? 12.397 4.630 10.603 1.00 36.69 171 GLN A CA 1
ATOM 1352 C C . GLN A 1 171 ? 13.876 4.589 10.221 1.00 36.6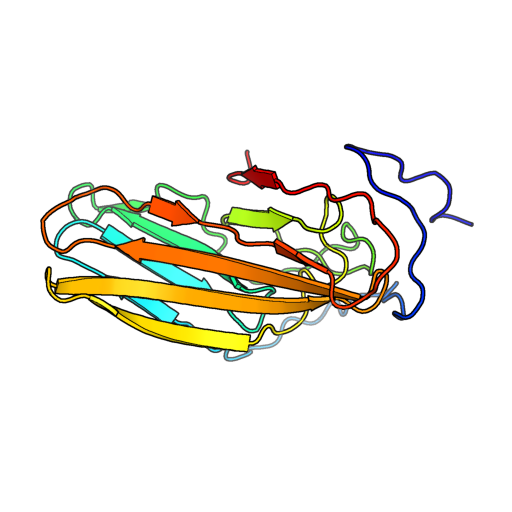9 171 GLN A C 1
ATOM 1354 O O . GLN A 1 171 ? 14.527 3.572 10.560 1.00 36.69 171 GLN A O 1
#

Sequence (171 aa):
MFLENRVYQGSSGAVYPYGVTDTLSEQKTLKSWQAVWLENDYIKVMILPELGGRVHRAWDKVKQRDFVYHNEVIKPALVGLLGPWISGGIEFNWPQHHRPTTFMPVDFTLEAHDDGAQTVWVGETESMHGLQVMTGFTLRPDRAAGSWKSPVASITATPRRVISCGGPTRQ

Radius of gyration: 16.73 Å; chains: 1; bounding box: 46×45×41 Å

pLDDT: mean 83.55, std 17.17, range [35.69, 97.75]

InterPro domains:
  IPR033396 Domain of unknown function DUF5107 [PF17128] (14-143)

Secondary structure (DSSP, 8-state):
-TTTT--STT-----TTS-------SS--------EEEE-SSEEEEEEGGGTTEEEEEEETTTTEESS---SS---EEEETTEEE--SSEEEE-SSSS-TTTTS--EEEEEE-TTS-EEEEEEEEETTTTEEEEEEEEE-TT-S-EEEE--EEESSSS------EEEEPP-